Protein AF-A0A7Y8HSN3-F1 (afdb_monomer_lite)

Sequence (158 aa):
MANERKKVTINVDLDDIQEIALKGVRRAAVFMGLGLNAAFNKDFKDYRLSQITKVDLVPPDANDAQIENFKKEFSYWIIGNGLRELIENFHVFLDRLHDGCLLFKVTKVGGSSPQEVQAAGEKFYYVGLSAKLRSRISSKSNPRTSIIFFRSTRLGIA

Secondary structure (DSSP, 8-state):
-----PPPP----HHHHHHHHHHHHHHHHHHHHHHHHHHH-TT-------TT-----S-TT--HHHHHHHHHHHHHHHHHHHHHHHHHHHHHHHHHHHHHHHHHHHHSTTPPPHHHHHHHHHHHHTS-HHHHHHHHHT--------------------

Radius of gyration: 24.48 Å; chains: 1; bounding box: 55×39×75 Å

Foldseek 3Di:
DDDDDPDDDDADDVVVLVVLLVVLLVVLCVQLVVLLVLLPDLPNDPPDDPPPDPDDPDPPPDDSVNSNVVSVVSNVVSNVVSVVSNQVSLLSSLLSVLVVVLVVQQPDDVHDDPVVSVVVSVVQNPDGPVVSVVVPVPDDDDPDDDDDHDDPPPDDDD

pLDDT: mean 80.49, std 18.79, range [31.75, 98.19]

Structure (mmCIF, N/CA/C/O backbone):
data_AF-A0A7Y8HSN3-F1
#
_entry.id   AF-A0A7Y8HSN3-F1
#
loop_
_atom_site.group_PDB
_atom_site.id
_atom_site.type_symbol
_atom_site.label_atom_id
_atom_site.label_alt_id
_atom_site.label_comp_id
_atom_site.label_asym_id
_atom_site.label_entity_id
_atom_site.label_seq_id
_atom_site.pdbx_PDB_ins_code
_atom_site.Cartn_x
_atom_site.Cartn_y
_atom_site.Cartn_z
_atom_site.occupancy
_atom_site.B_iso_or_equiv
_atom_site.auth_seq_id
_atom_site.auth_comp_id
_atom_site.auth_asym_id
_atom_site.auth_atom_id
_atom_site.pdbx_PDB_model_num
ATOM 1 N N . MET A 1 1 ? 36.392 -4.779 -41.171 1.00 41.78 1 MET A N 1
ATOM 2 C CA . MET A 1 1 ? 35.685 -5.908 -40.528 1.00 41.78 1 MET A CA 1
ATOM 3 C C . MET A 1 1 ? 34.324 -5.407 -40.074 1.00 41.78 1 MET A C 1
ATOM 5 O O . MET A 1 1 ? 34.278 -4.488 -39.265 1.00 41.78 1 MET A O 1
ATOM 9 N N . ALA A 1 2 ? 33.239 -5.892 -40.680 1.00 46.53 2 ALA A N 1
ATOM 10 C CA . ALA A 1 2 ? 31.885 -5.464 -40.335 1.00 46.53 2 ALA A CA 1
ATOM 11 C C . ALA A 1 2 ? 31.518 -6.021 -38.951 1.00 46.53 2 ALA A C 1
ATOM 13 O O . ALA A 1 2 ? 31.581 -7.226 -38.734 1.00 46.53 2 ALA A O 1
ATOM 14 N N . ASN A 1 3 ? 31.198 -5.133 -38.009 1.00 55.59 3 ASN A N 1
ATOM 15 C CA . ASN A 1 3 ? 30.778 -5.500 -36.662 1.00 55.59 3 ASN A CA 1
ATOM 16 C C . ASN A 1 3 ? 29.354 -6.069 -36.739 1.00 55.59 3 ASN A C 1
ATOM 18 O O . ASN A 1 3 ? 28.387 -5.321 -36.909 1.00 55.59 3 ASN A O 1
ATOM 22 N N . GLU A 1 4 ? 29.240 -7.393 -36.699 1.00 57.09 4 GLU A N 1
ATOM 23 C CA . GLU A 1 4 ? 27.973 -8.111 -36.767 1.00 57.09 4 GLU A CA 1
ATOM 24 C C . GLU A 1 4 ? 27.161 -7.800 -35.498 1.00 57.09 4 GLU A C 1
ATOM 26 O O . GLU A 1 4 ? 27.461 -8.263 -34.396 1.00 57.09 4 GLU A O 1
ATOM 31 N N . ARG A 1 5 ? 26.153 -6.926 -35.614 1.00 64.88 5 ARG A N 1
ATOM 32 C CA . ARG A 1 5 ? 25.324 -6.537 -34.466 1.00 64.88 5 ARG A CA 1
ATOM 33 C C . ARG A 1 5 ? 24.464 -7.724 -34.039 1.00 64.88 5 ARG A C 1
ATOM 35 O O . ARG A 1 5 ? 23.457 -8.025 -34.676 1.00 64.88 5 ARG A O 1
ATOM 42 N N . LYS A 1 6 ? 24.835 -8.364 -32.928 1.00 73.75 6 LYS A N 1
ATOM 43 C CA . LYS A 1 6 ? 24.041 -9.419 -32.291 1.00 73.75 6 LYS A CA 1
ATOM 44 C C . LYS A 1 6 ? 22.647 -8.878 -31.957 1.00 73.75 6 LYS A C 1
ATOM 46 O O . LYS A 1 6 ? 22.505 -7.940 -31.174 1.00 73.75 6 LYS A O 1
ATOM 51 N N . LYS A 1 7 ? 21.614 -9.463 -32.565 1.00 73.69 7 LYS A N 1
ATOM 52 C CA . LYS A 1 7 ? 20.218 -9.128 -32.270 1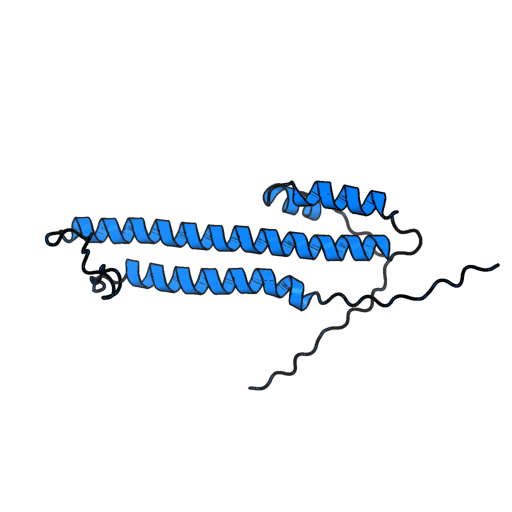.00 73.69 7 LYS A CA 1
ATOM 53 C C . LYS A 1 7 ? 19.888 -9.617 -30.860 1.00 73.69 7 LYS A C 1
ATOM 55 O O . LYS A 1 7 ? 19.962 -10.812 -30.590 1.00 73.69 7 LYS A O 1
ATOM 60 N N . VAL A 1 8 ? 19.535 -8.692 -29.972 1.00 76.50 8 VAL A N 1
ATOM 61 C CA . VAL A 1 8 ? 19.072 -9.002 -28.615 1.00 76.50 8 VAL A CA 1
ATOM 62 C C . VAL A 1 8 ? 17.558 -8.836 -28.582 1.00 76.50 8 VAL A C 1
ATOM 64 O O . VAL A 1 8 ? 17.041 -7.777 -28.935 1.00 76.50 8 VAL A O 1
ATOM 67 N N . THR A 1 9 ? 16.851 -9.885 -28.170 1.00 80.00 9 THR A N 1
ATOM 68 C CA . THR A 1 9 ? 15.415 -9.825 -27.883 1.00 80.00 9 THR A CA 1
ATOM 69 C C . THR A 1 9 ? 15.244 -9.553 -26.398 1.00 80.00 9 THR A C 1
ATOM 71 O O . THR A 1 9 ? 15.781 -10.296 -25.579 1.00 80.00 9 THR A O 1
ATOM 74 N N . ILE A 1 10 ? 14.506 -8.499 -26.055 1.00 80.94 10 ILE A N 1
ATOM 75 C CA . ILE A 1 10 ? 14.217 -8.146 -24.665 1.00 80.94 10 ILE A CA 1
ATOM 76 C C . ILE A 1 10 ? 12.715 -8.266 -24.450 1.00 80.94 10 ILE A C 1
ATOM 78 O O . ILE A 1 10 ? 11.940 -7.633 -25.165 1.00 80.94 10 ILE A O 1
ATOM 82 N N . ASN A 1 11 ? 12.322 -9.101 -23.491 1.00 84.06 11 ASN A N 1
ATOM 83 C CA . ASN A 1 11 ? 10.930 -9.263 -23.100 1.00 84.06 11 ASN A CA 1
ATOM 84 C C . ASN A 1 11 ? 10.635 -8.354 -21.902 1.00 84.06 11 ASN A C 1
ATOM 86 O O . ASN A 1 11 ? 11.332 -8.433 -20.892 1.00 84.06 11 ASN A O 1
ATOM 90 N N . VAL A 1 12 ? 9.627 -7.494 -22.029 1.00 84.62 12 VAL A N 1
ATOM 91 C CA . VAL A 1 12 ? 9.163 -6.614 -20.952 1.00 84.62 12 VAL A CA 1
ATOM 92 C C . VAL A 1 12 ? 7.727 -6.994 -20.640 1.00 84.62 12 VAL A C 1
ATOM 94 O O . VAL A 1 12 ? 6.830 -6.717 -21.434 1.00 84.62 12 VAL A O 1
ATOM 97 N N . ASP A 1 13 ? 7.526 -7.627 -19.489 1.00 91.00 13 ASP A N 1
ATOM 98 C CA . ASP A 1 13 ? 6.199 -7.982 -19.004 1.00 91.00 13 ASP A CA 1
ATOM 99 C C . ASP A 1 13 ? 5.588 -6.782 -18.262 1.00 91.00 13 ASP A C 1
ATOM 101 O O . ASP A 1 13 ? 6.024 -6.401 -17.173 1.00 91.00 13 ASP A O 1
ATOM 105 N N . LEU A 1 14 ? 4.611 -6.130 -18.895 1.00 90.19 14 LEU A N 1
ATOM 106 C CA . LEU A 1 14 ? 3.912 -4.988 -18.302 1.00 90.19 14 LEU A CA 1
ATOM 107 C C . LEU A 1 14 ? 2.890 -5.416 -17.246 1.00 90.19 14 LEU A C 1
ATOM 109 O O . LEU A 1 14 ? 2.582 -4.611 -16.364 1.00 90.19 14 LEU A O 1
ATOM 113 N N . ASP A 1 15 ? 2.400 -6.655 -17.316 1.00 94.94 15 ASP A N 1
ATOM 114 C CA . ASP A 1 15 ? 1.463 -7.196 -16.336 1.00 94.94 15 ASP A CA 1
ATOM 115 C C . ASP A 1 15 ? 2.199 -7.391 -15.001 1.00 94.94 15 ASP A C 1
ATOM 117 O O . ASP A 1 15 ? 1.701 -6.977 -13.954 1.00 94.94 15 ASP A O 1
ATOM 121 N N . ASP A 1 16 ? 3.439 -7.890 -15.036 1.00 92.88 16 ASP A N 1
ATOM 122 C CA . ASP A 1 16 ? 4.295 -8.007 -13.846 1.00 92.88 16 ASP A CA 1
ATOM 123 C C . ASP A 1 16 ? 4.628 -6.641 -13.219 1.00 92.88 16 ASP A C 1
ATOM 125 O O . ASP A 1 16 ? 4.664 -6.508 -11.991 1.00 92.88 16 ASP A O 1
ATOM 129 N N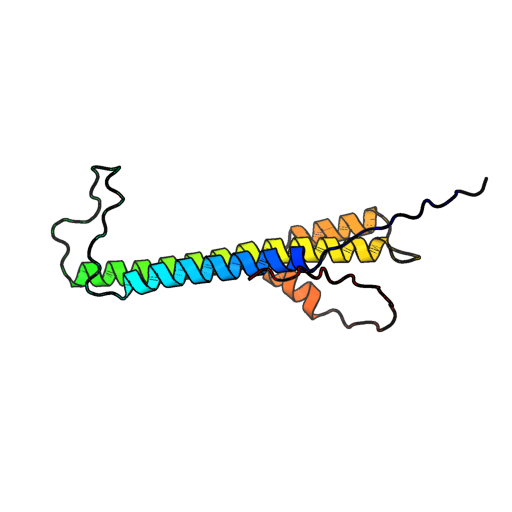 . ILE A 1 17 ? 4.840 -5.601 -14.036 1.00 93.62 17 ILE A N 1
ATOM 130 C CA . ILE A 1 17 ? 5.050 -4.235 -13.532 1.00 93.62 17 ILE A CA 1
ATOM 131 C C . ILE A 1 17 ? 3.764 -3.723 -12.874 1.00 93.62 17 ILE A C 1
ATOM 133 O O . ILE A 1 17 ? 3.809 -3.231 -11.747 1.00 93.62 17 ILE A O 1
ATOM 137 N N . GLN A 1 18 ? 2.613 -3.857 -13.538 1.00 95.38 18 GLN A N 1
ATOM 138 C CA . GLN A 1 18 ? 1.312 -3.439 -13.004 1.00 95.38 18 GLN A CA 1
ATOM 139 C C . GLN A 1 18 ? 0.973 -4.149 -11.686 1.00 95.38 18 GLN A C 1
ATOM 141 O O . GLN A 1 18 ? 0.440 -3.534 -10.756 1.00 95.38 18 GLN A O 1
ATOM 146 N N . GLU A 1 19 ? 1.310 -5.430 -11.590 1.00 96.88 19 GLU A N 1
ATOM 147 C CA . GLU A 1 19 ? 1.024 -6.279 -10.441 1.00 96.88 19 GLU A CA 1
ATOM 148 C C . GLU A 1 19 ? 1.658 -5.755 -9.140 1.00 96.88 19 GLU A C 1
ATOM 150 O O . GLU A 1 19 ? 1.112 -5.980 -8.059 1.00 96.88 19 GLU A O 1
ATOM 155 N N . ILE A 1 20 ? 2.746 -4.978 -9.217 1.00 94.50 20 ILE A N 1
ATOM 156 C CA . ILE A 1 20 ? 3.347 -4.293 -8.058 1.00 94.50 20 ILE A CA 1
ATOM 157 C C . ILE A 1 20 ? 2.334 -3.345 -7.404 1.00 94.50 20 ILE A C 1
ATOM 159 O O . ILE A 1 20 ? 2.082 -3.434 -6.201 1.00 94.50 20 ILE A O 1
ATOM 163 N N . ALA A 1 21 ? 1.705 -2.471 -8.193 1.00 94.69 21 ALA A N 1
ATOM 164 C CA . ALA A 1 21 ? 0.710 -1.535 -7.678 1.00 94.69 21 ALA A CA 1
ATOM 165 C C . ALA A 1 21 ? -0.540 -2.274 -7.174 1.00 94.69 21 ALA A C 1
ATOM 167 O O . ALA A 1 21 ? -1.064 -1.957 -6.104 1.00 94.69 21 ALA A O 1
ATOM 168 N N . LEU A 1 22 ? -0.995 -3.299 -7.905 1.00 97.38 22 LEU A N 1
ATOM 169 C CA . LEU A 1 22 ? -2.181 -4.076 -7.529 1.00 97.38 22 LEU A CA 1
ATOM 170 C C . LEU A 1 22 ? -1.992 -4.837 -6.210 1.00 97.38 22 LEU A C 1
ATOM 172 O O . LEU A 1 22 ? -2.930 -4.924 -5.415 1.00 97.38 22 LEU A O 1
ATOM 176 N N . LYS A 1 23 ? -0.793 -5.365 -5.938 1.00 96.69 23 LYS A N 1
ATOM 177 C CA . LYS A 1 23 ? -0.460 -5.981 -4.643 1.00 96.69 23 LYS A CA 1
ATOM 17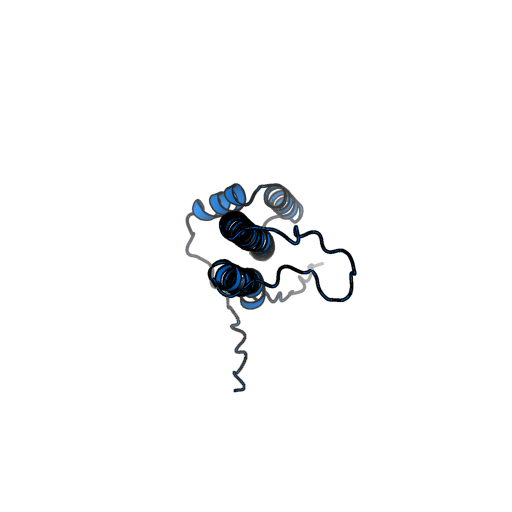8 C C . LYS A 1 23 ? -0.588 -4.981 -3.498 1.00 96.69 23 LYS A C 1
ATOM 180 O O . LYS A 1 23 ? -1.260 -5.302 -2.518 1.00 96.69 23 LYS A O 1
ATOM 185 N N . GLY A 1 24 ? -0.036 -3.776 -3.651 1.00 96.44 24 GLY A N 1
ATOM 186 C CA . GLY A 1 24 ? -0.181 -2.702 -2.664 1.00 96.44 24 GLY A CA 1
ATOM 187 C C . GLY A 1 24 ? -1.644 -2.334 -2.410 1.00 96.44 24 GLY A C 1
ATOM 188 O O . GLY A 1 24 ? -2.080 -2.289 -1.262 1.00 96.44 24 GLY A O 1
ATOM 189 N N . VAL A 1 25 ? -2.435 -2.165 -3.476 1.00 98.06 25 VAL A N 1
ATOM 190 C CA . VAL A 1 25 ? -3.872 -1.853 -3.376 1.00 98.06 25 VAL A CA 1
ATOM 191 C C . VAL A 1 25 ? -4.642 -2.944 -2.638 1.00 98.06 25 VAL A C 1
ATOM 193 O O . VAL A 1 25 ? -5.381 -2.642 -1.702 1.00 98.06 25 VAL A O 1
ATOM 196 N N . ARG A 1 26 ? -4.453 -4.214 -3.014 1.00 98.19 26 ARG A N 1
ATOM 197 C CA . ARG A 1 26 ? -5.128 -5.342 -2.353 1.00 98.19 26 ARG A CA 1
ATOM 198 C C . ARG A 1 26 ? -4.736 -5.442 -0.882 1.00 98.19 26 ARG A C 1
ATOM 200 O O . ARG A 1 26 ? -5.607 -5.617 -0.036 1.00 98.19 26 ARG A O 1
ATOM 207 N N . ARG A 1 27 ? -3.446 -5.284 -0.570 1.00 97.62 27 ARG A N 1
ATOM 208 C CA . ARG A 1 27 ? -2.932 -5.341 0.804 1.00 97.62 27 ARG A CA 1
ATOM 209 C C . ARG A 1 27 ? -3.512 -4.223 1.671 1.00 97.62 27 ARG A C 1
ATOM 211 O O . ARG A 1 27 ? -4.036 -4.503 2.748 1.00 97.62 27 ARG A O 1
ATOM 218 N N . ALA A 1 28 ? -3.485 -2.987 1.176 1.00 98.12 28 ALA A N 1
ATOM 219 C CA . ALA A 1 28 ? -4.077 -1.844 1.859 1.00 98.12 28 ALA A CA 1
ATOM 220 C C . ALA A 1 28 ? -5.583 -2.046 2.081 1.00 98.12 28 ALA A C 1
ATOM 222 O O . ALA A 1 28 ? -6.064 -1.848 3.193 1.00 98.12 28 ALA A O 1
ATOM 223 N N . ALA A 1 29 ? -6.320 -2.498 1.061 1.00 98.00 29 ALA A N 1
ATOM 224 C CA . ALA A 1 29 ? -7.756 -2.749 1.168 1.00 98.00 29 ALA A CA 1
ATOM 225 C C . ALA A 1 29 ? -8.088 -3.798 2.242 1.00 98.00 29 ALA A C 1
ATOM 227 O O . ALA A 1 29 ? -8.969 -3.566 3.068 1.00 98.00 29 ALA A O 1
ATOM 228 N N . VAL A 1 30 ? -7.359 -4.919 2.270 1.00 98.12 30 VAL A N 1
ATOM 229 C CA . VAL A 1 30 ? -7.569 -5.989 3.257 1.00 98.12 30 VAL A CA 1
ATOM 230 C C . VAL A 1 30 ? -7.286 -5.499 4.676 1.00 98.12 30 VAL A C 1
ATOM 232 O O . VAL A 1 30 ? -8.130 -5.669 5.554 1.00 98.12 30 VAL A O 1
ATOM 235 N N . PHE A 1 31 ? -6.134 -4.868 4.917 1.00 97.56 31 PHE A N 1
ATOM 236 C CA . PHE A 1 31 ? -5.760 -4.457 6.274 1.00 97.56 31 PHE A CA 1
ATOM 237 C C . PHE A 1 31 ? -6.566 -3.267 6.789 1.00 97.56 31 PHE A C 1
ATOM 239 O O . PHE A 1 31 ? -6.959 -3.270 7.956 1.00 97.56 31 PHE A O 1
ATOM 246 N N . MET A 1 32 ? -6.869 -2.284 5.936 1.00 97.88 32 MET A N 1
ATOM 247 C CA . MET A 1 32 ? -7.779 -1.201 6.313 1.00 97.88 32 MET A CA 1
ATOM 248 C C . MET A 1 32 ? -9.176 -1.746 6.594 1.00 97.88 32 MET A C 1
ATOM 250 O O . MET A 1 32 ? -9.752 -1.400 7.616 1.00 97.88 32 MET A O 1
ATOM 254 N N . GLY A 1 33 ? -9.706 -2.624 5.736 1.00 97.88 33 GLY A N 1
ATOM 255 C CA . GLY A 1 33 ? -11.019 -3.234 5.943 1.00 97.88 33 GLY A CA 1
ATOM 256 C C . GLY A 1 33 ? -11.091 -4.001 7.261 1.00 97.88 33 GLY A C 1
ATOM 257 O O . GLY A 1 33 ? -11.994 -3.769 8.060 1.00 97.88 33 GLY A O 1
ATOM 258 N N . LEU A 1 34 ? -10.102 -4.857 7.532 1.00 97.06 34 LEU A N 1
ATOM 259 C CA . LEU A 1 34 ? -10.020 -5.611 8.781 1.00 97.06 34 LEU A CA 1
ATOM 260 C C . LEU A 1 34 ? -9.949 -4.686 10.006 1.00 97.06 34 LEU A C 1
ATOM 262 O O . LEU A 1 34 ? -10.736 -4.837 10.939 1.00 97.06 34 LEU A O 1
ATOM 266 N N . GLY A 1 35 ? -9.029 -3.719 9.996 1.00 96.38 35 GLY A N 1
ATOM 267 C CA . GLY A 1 35 ? -8.824 -2.819 11.128 1.00 96.38 35 GLY A CA 1
ATOM 268 C C . GLY A 1 35 ? -10.003 -1.879 11.370 1.00 96.38 35 GLY A C 1
ATOM 269 O O . GLY A 1 35 ? -10.425 -1.717 12.511 1.00 96.38 35 GLY A O 1
ATOM 270 N N . LEU A 1 36 ? -10.590 -1.302 10.319 1.00 97.69 36 LEU A N 1
ATOM 271 C CA . LEU A 1 36 ? -11.745 -0.409 10.447 1.00 97.69 36 LEU A CA 1
ATOM 272 C C . LEU A 1 36 ? -12.994 -1.154 10.911 1.00 97.69 36 LEU A C 1
ATOM 274 O O . LEU A 1 36 ? -13.709 -0.654 11.776 1.00 97.69 36 LEU A O 1
ATOM 278 N N . ASN A 1 37 ? -13.230 -2.368 10.411 1.00 97.69 37 ASN A N 1
ATOM 279 C CA . ASN A 1 37 ? -14.343 -3.187 10.886 1.00 97.69 37 ASN A CA 1
ATOM 280 C C . ASN A 1 37 ? -14.189 -3.528 12.377 1.00 97.69 37 ASN A C 1
ATOM 282 O O . ASN A 1 37 ? -15.169 -3.462 13.118 1.00 97.69 37 ASN A O 1
ATOM 286 N N . ALA A 1 38 ? -12.971 -3.830 12.841 1.00 95.25 38 ALA A N 1
ATOM 287 C CA . ALA A 1 38 ? -12.699 -4.041 14.265 1.00 95.25 38 ALA A CA 1
ATOM 288 C C . ALA A 1 38 ? -12.879 -2.752 15.090 1.00 95.25 38 ALA A C 1
ATOM 290 O O . ALA A 1 38 ? -13.471 -2.786 16.167 1.00 95.25 38 ALA A O 1
ATOM 291 N N . ALA A 1 39 ? -12.425 -1.608 14.567 1.00 95.50 39 ALA A N 1
ATOM 292 C CA . ALA A 1 39 ? -12.575 -0.306 15.213 1.00 95.50 39 ALA A CA 1
ATOM 293 C C . ALA A 1 39 ? -14.050 0.100 15.369 1.00 95.50 39 ALA A C 1
ATOM 295 O O . ALA A 1 39 ? -14.437 0.629 16.407 1.00 95.50 39 ALA A O 1
ATOM 296 N N . PHE A 1 40 ? -14.885 -0.157 14.359 1.00 95.75 40 PHE A N 1
ATOM 297 C CA . PHE A 1 40 ? -16.297 0.238 14.357 1.00 95.75 40 PHE A CA 1
ATOM 298 C C . PHE A 1 40 ? -17.231 -0.774 15.025 1.00 95.75 40 PHE A C 1
ATOM 300 O O . PHE A 1 40 ? -18.364 -0.432 15.365 1.00 95.75 40 PHE A O 1
ATOM 307 N N . ASN A 1 41 ? -16.774 -2.003 15.264 1.00 95.31 41 ASN A N 1
ATOM 308 C CA . ASN A 1 41 ? -17.547 -2.985 16.008 1.00 95.31 41 ASN A CA 1
ATOM 309 C C . ASN A 1 41 ? -17.568 -2.624 17.505 1.00 95.31 41 ASN A C 1
ATOM 311 O O . ASN A 1 41 ? -16.547 -2.692 18.190 1.00 95.31 41 ASN A O 1
ATOM 315 N N . LYS A 1 42 ? -18.741 -2.269 18.042 1.00 91.62 42 LYS A N 1
ATOM 316 C CA . LYS A 1 42 ? -18.924 -1.926 19.465 1.00 91.62 42 LYS A CA 1
ATOM 317 C C . LYS A 1 42 ? -18.594 -3.092 20.402 1.00 91.62 42 LYS A C 1
ATOM 319 O O . LYS A 1 42 ? -18.015 -2.858 21.462 1.00 91.62 42 LYS A O 1
ATOM 324 N N . ASP A 1 43 ? -18.858 -4.317 19.962 1.00 92.50 43 ASP A N 1
ATOM 325 C CA . ASP A 1 43 ? -18.664 -5.543 20.740 1.00 92.50 43 ASP A CA 1
ATOM 326 C C . ASP A 1 43 ? -17.209 -6.031 20.721 1.00 92.50 43 ASP A C 1
ATOM 328 O O . ASP A 1 43 ? -16.815 -6.876 21.522 1.00 92.50 43 ASP A O 1
ATOM 332 N N . PHE A 1 44 ? -16.369 -5.472 19.844 1.00 90.62 44 PHE A N 1
ATOM 333 C CA . PHE A 1 44 ? -14.944 -5.782 19.823 1.00 90.62 44 PHE A CA 1
ATOM 334 C C . PHE A 1 44 ? -14.236 -5.118 21.013 1.00 90.62 44 PHE A C 1
ATOM 336 O O . PHE A 1 44 ? -13.951 -3.914 20.980 1.00 90.62 44 PHE A O 1
ATOM 343 N N . LYS A 1 45 ? -13.988 -5.893 22.075 1.00 83.06 45 LYS A N 1
ATOM 344 C CA . LYS A 1 45 ? -13.341 -5.443 23.324 1.00 83.06 45 LYS A CA 1
ATOM 345 C C . LYS A 1 45 ? -12.053 -6.197 23.684 1.00 83.06 45 LYS A C 1
ATOM 347 O O . LYS A 1 45 ? -11.483 -5.948 24.740 1.00 83.06 45 LYS A O 1
ATOM 352 N N . ASP A 1 46 ? -11.586 -7.097 22.818 1.00 84.56 46 ASP A N 1
ATOM 353 C CA . ASP A 1 46 ? -10.314 -7.792 23.026 1.00 84.56 46 ASP A CA 1
ATOM 354 C C . ASP A 1 46 ? -9.156 -6.979 22.434 1.00 84.56 46 ASP A C 1
ATOM 356 O O . ASP A 1 46 ? -8.907 -6.986 21.229 1.00 84.56 46 ASP A O 1
ATOM 360 N N . TYR A 1 47 ? -8.485 -6.224 23.303 1.00 82.69 47 TYR A N 1
ATOM 361 C CA . TYR A 1 47 ? -7.359 -5.353 22.951 1.00 82.69 47 TYR A CA 1
ATOM 362 C C . TYR A 1 47 ? -6.002 -5.960 23.313 1.00 82.69 47 TYR A C 1
ATOM 364 O O . TYR A 1 47 ? -4.970 -5.297 23.189 1.00 82.69 47 TYR A O 1
ATOM 372 N N . ARG A 1 48 ? -5.987 -7.203 23.798 1.00 79.56 48 ARG A N 1
ATOM 373 C CA . ARG A 1 48 ? -4.758 -7.844 24.247 1.00 79.56 48 ARG A CA 1
ATOM 374 C C . ARG A 1 48 ? -3.919 -8.229 23.039 1.00 79.56 48 ARG A C 1
ATOM 376 O O . ARG A 1 48 ? -4.404 -8.844 22.089 1.00 79.56 48 ARG A O 1
ATOM 383 N N . LEU A 1 49 ? -2.625 -7.911 23.092 1.00 79.44 49 LEU A N 1
ATOM 384 C CA . LEU A 1 49 ? -1.672 -8.588 22.219 1.00 79.44 49 LEU A CA 1
ATOM 385 C C . LEU A 1 49 ? -1.752 -10.090 22.509 1.00 79.44 49 LEU A C 1
ATOM 387 O O . LEU A 1 49 ? -1.972 -10.484 23.652 1.00 79.44 49 LEU A O 1
ATOM 391 N N . SER A 1 50 ? -1.616 -10.905 21.456 1.00 73.31 50 SER A N 1
ATOM 392 C CA . SER A 1 50 ? -1.706 -12.373 21.484 1.00 73.31 50 SER A CA 1
ATOM 393 C C . SER A 1 50 ? -1.179 -12.991 22.785 1.00 73.31 50 SER A C 1
ATOM 395 O O . SER A 1 50 ? -0.200 -12.491 23.339 1.00 73.31 50 SER A O 1
ATOM 397 N N . GLN A 1 51 ? -1.720 -14.143 23.199 1.00 69.19 51 GLN A N 1
ATOM 398 C CA . GLN A 1 51 ? -1.381 -14.821 24.468 1.00 69.19 51 GLN A CA 1
ATOM 399 C C . GLN A 1 51 ? 0.109 -15.168 24.687 1.00 69.19 51 GLN A C 1
ATOM 401 O O . GLN A 1 51 ? 0.482 -15.708 25.724 1.00 69.19 51 GLN A O 1
ATOM 406 N N . ILE A 1 52 ? 0.971 -14.852 23.724 1.00 75.25 52 ILE A N 1
ATOM 407 C CA . ILE A 1 52 ? 2.424 -14.949 23.801 1.00 75.25 52 ILE A CA 1
ATOM 408 C C . ILE A 1 52 ? 2.986 -14.053 24.920 1.00 75.25 52 ILE A C 1
ATOM 410 O O . ILE A 1 52 ? 3.964 -14.430 25.564 1.00 75.25 52 ILE A O 1
ATOM 414 N N . THR A 1 53 ? 2.380 -12.891 25.194 1.00 75.00 53 THR A N 1
ATOM 415 C CA . THR A 1 53 ? 2.882 -11.956 26.215 1.00 75.00 53 THR A CA 1
ATOM 416 C C . THR A 1 53 ? 1.933 -11.850 27.402 1.00 75.00 53 THR A C 1
ATOM 418 O O . THR A 1 53 ? 0.753 -11.571 27.229 1.00 75.00 53 THR A O 1
ATOM 421 N N . LYS A 1 54 ? 2.457 -11.976 28.629 1.00 76.75 54 LYS A N 1
ATOM 422 C CA . LYS A 1 54 ? 1.702 -11.708 29.873 1.00 76.75 54 LYS A CA 1
ATOM 423 C C . LYS A 1 54 ? 1.551 -10.214 30.193 1.00 76.75 54 LYS A C 1
ATOM 425 O O . LYS A 1 54 ? 1.065 -9.865 31.263 1.00 76.75 54 LYS A O 1
ATOM 430 N N . VAL A 1 55 ? 2.033 -9.342 29.311 1.00 78.56 55 VAL A N 1
ATOM 431 C CA . VAL A 1 55 ? 1.997 -7.895 29.509 1.00 78.56 55 VAL A CA 1
ATOM 432 C C . VAL A 1 55 ? 0.673 -7.379 28.961 1.00 78.56 55 VAL A C 1
ATOM 434 O O . VAL A 1 55 ? 0.485 -7.336 27.748 1.00 78.56 55 VAL A O 1
ATOM 437 N N . ASP A 1 56 ? -0.234 -7.004 29.860 1.00 80.31 56 ASP A N 1
ATOM 438 C CA . ASP A 1 56 ? -1.436 -6.254 29.504 1.00 80.31 56 ASP A CA 1
ATOM 439 C C . ASP A 1 56 ? -1.107 -4.761 29.618 1.00 80.31 56 ASP A C 1
ATOM 441 O O . ASP A 1 56 ? -0.825 -4.256 30.706 1.00 80.31 56 ASP A O 1
ATOM 445 N N . LEU A 1 57 ? -1.033 -4.078 28.475 1.00 83.56 57 LEU A N 1
ATOM 446 C CA . LEU A 1 57 ? -0.772 -2.634 28.415 1.00 83.56 57 LEU A CA 1
ATOM 447 C C . LEU A 1 57 ? -2.066 -1.819 28.424 1.00 83.56 57 LEU A C 1
ATOM 449 O O . LEU A 1 57 ? -2.018 -0.590 28.483 1.00 83.56 57 LEU A O 1
ATOM 453 N N . VAL A 1 58 ? -3.214 -2.490 28.336 1.00 83.75 58 VAL A N 1
ATOM 454 C CA . VAL A 1 58 ? -4.514 -1.836 28.357 1.00 83.75 58 VAL A CA 1
ATOM 455 C C . VAL A 1 58 ? -4.950 -1.712 29.814 1.00 83.75 58 VAL A C 1
ATOM 457 O O . VAL A 1 58 ? -4.927 -2.709 30.539 1.00 83.75 58 VAL A O 1
ATOM 460 N N . PRO A 1 59 ? -5.339 -0.510 30.276 1.00 84.25 59 PRO A N 1
ATOM 461 C CA . PRO A 1 59 ? -5.845 -0.342 31.629 1.00 84.25 59 PRO A CA 1
ATOM 462 C C . PRO A 1 59 ? -7.032 -1.288 31.881 1.00 84.25 59 PRO A C 1
ATOM 464 O O . PRO A 1 59 ? -7.971 -1.298 31.077 1.00 84.25 59 PRO A O 1
ATOM 467 N N . PRO A 1 60 ? -7.018 -2.085 32.966 1.00 81.31 60 PRO A N 1
ATOM 468 C CA . PRO A 1 60 ? -8.068 -3.067 33.243 1.00 81.31 60 PRO A CA 1
ATOM 469 C C . PRO A 1 60 ? -9.431 -2.425 33.554 1.00 81.31 60 PRO A C 1
ATOM 471 O O . PRO A 1 60 ? -10.452 -3.105 33.531 1.00 81.31 60 PRO A O 1
ATOM 474 N N . ASP A 1 61 ? -9.444 -1.126 33.841 1.00 86.81 61 ASP A N 1
ATOM 475 C CA . ASP A 1 61 ? -10.581 -0.302 34.245 1.00 86.81 61 ASP A CA 1
ATOM 476 C C . ASP A 1 61 ? -10.946 0.775 33.205 1.00 86.81 61 ASP A C 1
ATOM 478 O O . ASP A 1 61 ? -11.624 1.751 33.528 1.00 86.81 61 ASP A O 1
ATOM 482 N N . ALA A 1 62 ? -10.519 0.608 31.946 1.00 86.94 62 ALA A N 1
ATOM 483 C CA . ALA A 1 62 ? -10.872 1.535 30.875 1.00 86.94 62 ALA A CA 1
ATOM 484 C C . ALA A 1 62 ? -12.400 1.626 30.702 1.00 86.94 62 ALA A C 1
ATOM 486 O O . ALA A 1 62 ? -13.074 0.636 30.407 1.00 86.94 62 ALA A O 1
ATOM 487 N N . ASN A 1 63 ? -12.948 2.830 30.862 1.00 91.12 63 ASN A N 1
ATOM 488 C CA . ASN A 1 63 ? -14.372 3.074 30.664 1.00 91.12 63 ASN A CA 1
ATOM 489 C C . ASN A 1 63 ? -14.740 3.111 29.168 1.00 91.12 63 ASN A C 1
ATOM 491 O O . ASN A 1 63 ? -13.876 3.220 28.293 1.00 91.12 63 ASN A O 1
ATOM 495 N N . ASP A 1 64 ? -16.039 3.053 28.859 1.00 89.94 64 ASP A N 1
ATOM 496 C CA . ASP A 1 64 ? -16.511 3.004 27.469 1.00 89.94 64 ASP A CA 1
ATOM 497 C C . ASP A 1 64 ? -16.069 4.228 26.640 1.00 89.94 64 ASP A C 1
ATOM 499 O O . ASP A 1 64 ? -15.775 4.084 25.454 1.00 89.94 64 ASP A O 1
ATOM 503 N N . ALA A 1 65 ? -15.933 5.410 27.256 1.00 92.38 65 ALA A N 1
ATOM 504 C CA . ALA A 1 65 ? -15.459 6.612 26.567 1.00 92.38 65 ALA A CA 1
ATOM 505 C C . ALA A 1 65 ? -13.966 6.522 26.194 1.00 92.38 65 ALA A C 1
ATOM 507 O O . ALA A 1 65 ? -13.565 6.935 25.105 1.00 92.38 65 ALA A O 1
ATOM 508 N N . GLN A 1 66 ? -13.130 5.949 27.066 1.00 92.00 66 GLN A N 1
ATOM 509 C CA . GLN A 1 66 ? -11.719 5.685 26.767 1.00 92.00 66 GLN A CA 1
ATOM 510 C C . GLN A 1 66 ? -11.578 4.645 25.654 1.00 92.00 66 GLN A C 1
ATOM 512 O O . GLN A 1 66 ? -10.784 4.834 24.734 1.00 92.00 66 GLN A O 1
ATOM 517 N N . ILE A 1 67 ? -12.386 3.584 25.702 1.00 90.50 67 ILE A N 1
ATOM 518 C CA . ILE A 1 67 ? -12.418 2.541 24.673 1.00 90.50 67 ILE A CA 1
ATOM 519 C C . ILE A 1 67 ? -12.825 3.117 23.309 1.00 90.50 67 ILE A C 1
ATOM 521 O O . ILE A 1 67 ? -12.190 2.819 22.294 1.00 90.50 67 ILE A O 1
ATOM 525 N N . GLU A 1 68 ? -13.860 3.956 23.269 1.00 92.75 68 GLU A N 1
ATOM 526 C CA . GLU A 1 68 ? -14.286 4.638 22.045 1.00 92.75 68 GLU A CA 1
ATOM 527 C C . GLU A 1 68 ? -13.164 5.518 21.482 1.00 92.75 68 GLU A C 1
ATOM 529 O O . GLU A 1 68 ? -12.884 5.483 20.280 1.00 92.75 68 GLU A O 1
ATOM 534 N N . ASN A 1 69 ? -12.454 6.238 22.353 1.00 93.94 69 ASN A N 1
ATOM 535 C CA . ASN A 1 69 ? -11.304 7.033 21.946 1.00 93.94 69 ASN A CA 1
ATOM 536 C C . ASN A 1 69 ? -10.170 6.163 21.373 1.00 93.94 69 ASN A C 1
ATOM 538 O O . ASN A 1 69 ? -9.630 6.490 20.320 1.00 93.94 69 ASN A O 1
ATOM 542 N N . PHE A 1 70 ? -9.844 5.020 21.989 1.00 92.50 70 PHE A N 1
ATOM 543 C CA . PHE A 1 70 ? -8.838 4.091 21.451 1.00 92.50 70 PHE A CA 1
ATOM 544 C C . PHE A 1 70 ? -9.216 3.572 20.063 1.00 92.50 70 PHE A C 1
ATOM 546 O O . PHE A 1 70 ? -8.377 3.549 19.163 1.00 92.50 70 PHE A O 1
ATOM 553 N N . LYS A 1 71 ? -10.485 3.204 19.861 1.00 94.75 71 LYS A N 1
ATOM 554 C CA . LYS A 1 71 ? -11.006 2.764 18.559 1.00 94.75 71 LYS A CA 1
ATOM 555 C C . LYS A 1 71 ? -10.910 3.857 17.503 1.00 94.75 71 LYS A C 1
ATOM 557 O O . LYS A 1 71 ? -10.511 3.584 16.369 1.00 94.75 71 LYS A O 1
ATOM 562 N N . LYS A 1 72 ? -11.233 5.096 17.873 1.00 96.38 72 LYS A N 1
ATOM 563 C CA . LYS A 1 72 ? -11.112 6.258 16.991 1.00 96.38 72 LYS A CA 1
ATOM 564 C C . LYS A 1 72 ? -9.661 6.490 16.571 1.00 96.38 72 LYS A C 1
ATOM 566 O O . LYS A 1 72 ? -9.388 6.540 15.373 1.00 96.38 72 LYS A O 1
ATOM 571 N N . GLU A 1 73 ? -8.730 6.547 17.519 1.00 96.69 73 GLU A N 1
ATOM 572 C CA . GLU A 1 73 ? -7.305 6.731 17.218 1.00 96.69 73 GLU A CA 1
ATOM 573 C C . GLU A 1 73 ? -6.736 5.567 16.395 1.00 96.69 73 GLU A C 1
ATOM 575 O O . GLU A 1 73 ? -6.020 5.780 15.415 1.00 96.69 73 GLU A O 1
ATOM 580 N N . PHE A 1 74 ? -7.129 4.329 16.709 1.00 95.75 74 PHE A N 1
ATOM 581 C CA . PHE A 1 74 ? -6.768 3.155 15.917 1.00 95.75 74 PHE A CA 1
ATOM 582 C C . PHE A 1 74 ? -7.285 3.246 14.474 1.00 95.75 74 PHE A C 1
ATOM 584 O O . PHE A 1 74 ? -6.560 2.893 13.542 1.00 95.75 74 PHE A O 1
ATOM 591 N N . SER A 1 75 ? -8.495 3.774 14.258 1.00 97.69 75 SER A N 1
ATOM 592 C CA . SER A 1 75 ? -9.039 3.975 12.909 1.00 97.69 75 SER A CA 1
ATOM 593 C C . SER A 1 75 ? -8.201 4.966 12.091 1.00 97.69 75 SER A C 1
ATOM 595 O O . SER A 1 75 ? -7.875 4.696 10.934 1.00 97.69 75 SER A O 1
ATOM 597 N N . TYR A 1 76 ? -7.762 6.073 12.696 1.00 98.19 76 TYR A N 1
ATOM 598 C CA . TYR A 1 76 ? -6.874 7.028 12.032 1.00 98.19 76 TYR A CA 1
ATOM 599 C C . TYR A 1 76 ? -5.510 6.416 11.746 1.00 98.19 76 TYR A C 1
ATOM 601 O O . TYR A 1 76 ? -4.972 6.571 10.646 1.00 98.19 76 TYR A O 1
ATOM 609 N N . TRP A 1 77 ? -4.979 5.662 12.706 1.00 98.00 77 TRP A N 1
ATOM 610 C CA . TRP A 1 77 ? -3.719 4.960 12.544 1.00 98.00 77 TRP A CA 1
ATOM 611 C C . TRP A 1 77 ? -3.776 3.939 11.402 1.00 98.00 77 TRP A C 1
ATOM 613 O O . TRP A 1 77 ? -2.868 3.912 10.567 1.00 98.00 77 TRP A O 1
ATOM 623 N N . ILE A 1 78 ? -4.841 3.136 11.292 1.00 98.06 78 ILE A N 1
ATOM 624 C CA . ILE A 1 78 ? -4.930 2.115 10.242 1.00 98.06 78 ILE A CA 1
ATOM 625 C C . ILE A 1 78 ? -5.134 2.721 8.851 1.00 98.06 78 ILE A C 1
ATOM 627 O O . ILE A 1 78 ? -4.531 2.245 7.889 1.00 98.06 78 ILE A O 1
ATOM 631 N N . ILE A 1 79 ? -5.897 3.816 8.745 1.00 98.19 79 ILE A N 1
ATOM 632 C CA . ILE A 1 79 ? -6.028 4.583 7.498 1.00 98.19 79 ILE A CA 1
ATOM 633 C C . ILE A 1 79 ? -4.663 5.141 7.087 1.00 98.19 79 ILE A C 1
ATOM 635 O O . ILE A 1 79 ? -4.251 4.979 5.939 1.00 98.19 79 ILE A O 1
ATOM 639 N N . GLY A 1 80 ? -3.928 5.748 8.023 1.00 98.12 80 GLY A N 1
ATOM 640 C CA . GLY A 1 80 ? -2.589 6.277 7.768 1.00 98.12 80 GLY A CA 1
ATOM 641 C C . GLY A 1 80 ? -1.615 5.207 7.266 1.00 98.12 80 GLY A C 1
ATOM 642 O O . GLY A 1 80 ? -0.897 5.438 6.291 1.00 98.12 80 GLY A O 1
ATOM 643 N N . ASN A 1 81 ? -1.627 4.018 7.875 1.00 97.94 81 ASN A N 1
ATOM 644 C CA . ASN A 1 81 ? -0.811 2.889 7.419 1.00 97.94 81 ASN A CA 1
ATOM 645 C C . ASN A 1 81 ? -1.236 2.389 6.033 1.00 97.94 81 ASN A C 1
ATOM 647 O O . ASN A 1 81 ? -0.375 2.154 5.189 1.00 97.94 81 ASN A O 1
ATOM 651 N N . GLY A 1 82 ? -2.539 2.287 5.759 1.00 97.75 82 GLY A N 1
ATOM 652 C CA . GLY A 1 82 ? -3.040 1.908 4.437 1.00 97.75 82 GLY A CA 1
ATOM 653 C C . GLY A 1 82 ? -2.661 2.909 3.340 1.00 97.75 82 GLY A C 1
ATOM 654 O O . GLY A 1 82 ? -2.270 2.512 2.247 1.00 97.75 82 GLY A O 1
ATOM 655 N N . LEU A 1 83 ? -2.698 4.212 3.624 1.00 97.69 83 LEU A N 1
ATOM 656 C CA . LEU A 1 83 ? -2.248 5.240 2.679 1.00 97.69 83 LEU A CA 1
ATOM 657 C C . LEU A 1 83 ? -0.732 5.199 2.453 1.00 97.69 83 LEU A C 1
ATOM 659 O O . LEU A 1 83 ? -0.282 5.330 1.314 1.00 97.69 83 LEU A O 1
ATOM 663 N N . ARG A 1 84 ? 0.059 4.995 3.514 1.00 96.62 84 ARG A N 1
ATOM 664 C CA . ARG A 1 84 ? 1.517 4.826 3.406 1.00 96.62 84 ARG A CA 1
ATOM 665 C C . ARG A 1 84 ? 1.866 3.629 2.527 1.00 96.62 84 ARG A C 1
ATOM 667 O O . ARG A 1 84 ? 2.658 3.769 1.601 1.00 96.62 84 ARG A O 1
ATOM 674 N N . GLU A 1 85 ? 1.213 2.502 2.775 1.00 96.25 85 GLU A N 1
ATOM 675 C CA . GLU A 1 85 ? 1.346 1.273 1.999 1.00 96.25 85 GLU A CA 1
ATOM 676 C C . GLU A 1 85 ? 1.128 1.517 0.497 1.00 96.25 85 GLU A C 1
ATOM 678 O O . GLU A 1 85 ? 1.926 1.086 -0.339 1.00 96.25 85 GLU A O 1
ATOM 683 N N . LEU A 1 86 ? 0.073 2.258 0.143 1.00 96.38 86 LEU A N 1
ATOM 684 C CA . LEU A 1 86 ? -0.194 2.637 -1.243 1.00 96.38 86 LEU A CA 1
ATOM 685 C C . LEU A 1 86 ? 0.938 3.497 -1.813 1.00 96.38 86 LEU A C 1
ATOM 687 O O . LEU A 1 86 ? 1.451 3.190 -2.886 1.00 96.38 86 LEU A O 1
ATOM 691 N N . ILE A 1 87 ? 1.350 4.551 -1.103 1.00 95.50 87 ILE A N 1
ATOM 692 C CA . ILE A 1 87 ? 2.412 5.468 -1.548 1.00 95.50 87 ILE A CA 1
ATOM 693 C C . ILE A 1 87 ? 3.715 4.711 -1.830 1.00 95.50 87 ILE A C 1
ATOM 695 O O . ILE A 1 87 ? 4.330 4.925 -2.876 1.00 95.50 87 ILE A O 1
ATOM 699 N N . GLU A 1 88 ? 4.118 3.820 -0.926 1.00 94.31 88 GLU A N 1
ATOM 700 C CA . GLU A 1 88 ? 5.345 3.032 -1.049 1.00 94.31 88 GLU A CA 1
ATOM 701 C C . GLU A 1 88 ? 5.284 2.082 -2.252 1.00 94.31 88 GLU A C 1
ATOM 703 O O . GLU A 1 88 ? 6.201 2.068 -3.076 1.00 94.31 88 GLU A O 1
ATOM 708 N N . ASN A 1 89 ? 4.175 1.359 -2.440 1.00 95.00 89 ASN A N 1
ATOM 709 C CA . ASN A 1 89 ? 4.029 0.464 -3.594 1.00 95.00 89 ASN A CA 1
ATOM 710 C C . ASN A 1 89 ? 3.951 1.227 -4.918 1.00 95.00 89 ASN A C 1
ATOM 712 O O . ASN A 1 89 ? 4.542 0.795 -5.907 1.00 95.00 89 ASN A O 1
ATOM 716 N N . PHE A 1 90 ? 3.265 2.374 -4.956 1.00 94.81 90 PHE A N 1
ATOM 717 C CA . PHE A 1 90 ? 3.233 3.217 -6.151 1.00 94.81 90 PHE A CA 1
ATOM 718 C C . PHE A 1 90 ? 4.613 3.785 -6.487 1.00 94.81 90 PHE A C 1
ATOM 720 O O . PHE A 1 90 ? 4.934 3.933 -7.665 1.00 94.81 90 PHE A O 1
ATOM 727 N N . HIS A 1 91 ? 5.453 4.062 -5.488 1.00 93.25 91 HIS A N 1
ATOM 728 C CA . HIS A 1 91 ? 6.837 4.465 -5.718 1.00 93.25 91 HIS A CA 1
ATOM 729 C C . HIS A 1 91 ? 7.622 3.369 -6.450 1.00 93.25 91 HIS A C 1
ATOM 731 O O . HIS A 1 91 ? 8.196 3.635 -7.506 1.00 93.25 91 HIS A O 1
ATOM 737 N N . VAL A 1 92 ? 7.561 2.129 -5.949 1.00 94.25 92 VAL A N 1
ATOM 738 C CA . VAL A 1 92 ? 8.235 0.969 -6.561 1.00 94.25 92 VAL A CA 1
ATOM 739 C C . VAL A 1 92 ? 7.681 0.671 -7.957 1.00 94.25 92 VAL A C 1
ATOM 741 O O . VAL A 1 92 ? 8.444 0.412 -8.88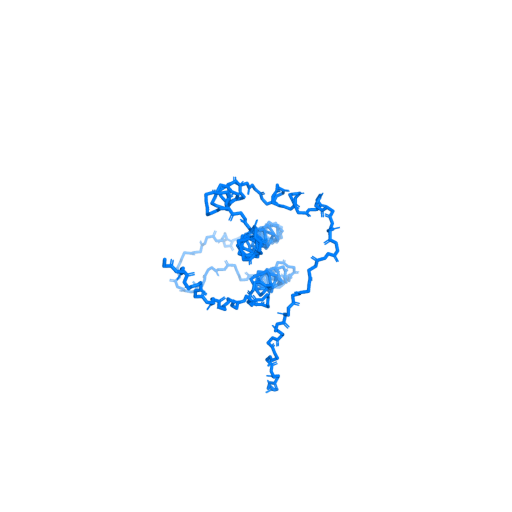7 1.00 94.25 92 VAL A O 1
ATOM 744 N N . PHE A 1 93 ? 6.361 0.745 -8.133 1.00 95.44 93 PHE A N 1
ATOM 745 C CA . PHE A 1 93 ? 5.715 0.595 -9.438 1.00 95.44 93 PHE A CA 1
ATOM 746 C C . PHE A 1 93 ? 6.251 1.608 -10.457 1.00 95.44 93 PHE A C 1
ATOM 748 O O . PHE A 1 93 ? 6.614 1.231 -11.571 1.00 95.44 93 PHE A O 1
ATOM 755 N N . LEU A 1 94 ? 6.334 2.888 -10.079 1.00 93.62 94 LEU A N 1
ATOM 756 C CA . LEU A 1 94 ? 6.826 3.937 -10.971 1.00 93.62 94 LEU A CA 1
ATOM 757 C C . LEU A 1 94 ? 8.304 3.770 -11.314 1.00 93.62 94 LEU A C 1
ATOM 759 O O . LEU A 1 94 ? 8.683 4.089 -12.438 1.00 93.62 94 LEU A O 1
ATOM 763 N N . ASP A 1 95 ? 9.114 3.255 -10.391 1.00 92.94 95 ASP A N 1
ATOM 764 C CA . ASP A 1 95 ? 10.512 2.920 -10.666 1.00 92.94 95 ASP A CA 1
ATOM 765 C C . ASP A 1 95 ? 10.616 1.817 -11.715 1.00 92.94 95 ASP A C 1
ATOM 767 O O . ASP A 1 95 ? 11.266 2.005 -12.739 1.00 92.94 95 ASP A O 1
ATOM 771 N N . ARG A 1 96 ? 9.871 0.719 -11.559 1.00 93.44 96 ARG A N 1
ATOM 772 C CA . ARG A 1 96 ? 9.871 -0.364 -12.558 1.00 93.44 96 ARG A CA 1
ATOM 773 C C . ARG A 1 96 ? 9.314 0.069 -13.909 1.00 93.44 96 ARG A C 1
ATOM 775 O O . ARG A 1 96 ? 9.838 -0.317 -14.954 1.00 93.44 96 ARG A O 1
ATOM 782 N N . LEU A 1 97 ? 8.287 0.914 -13.907 1.00 92.88 97 LEU A N 1
ATOM 783 C CA . LEU A 1 97 ? 7.764 1.511 -15.131 1.00 92.88 97 LEU A CA 1
ATOM 784 C C . LEU A 1 97 ? 8.800 2.430 -15.796 1.00 92.88 97 LEU A C 1
ATOM 786 O O . LEU A 1 97 ? 8.905 2.461 -17.025 1.00 92.88 97 LEU A O 1
ATOM 790 N N . HIS A 1 98 ? 9.574 3.173 -15.003 1.00 91.06 98 HIS A N 1
ATOM 791 C CA . HIS A 1 98 ? 10.661 4.010 -15.496 1.00 91.06 98 HIS A CA 1
ATOM 792 C C . HIS A 1 98 ? 11.775 3.171 -16.126 1.00 91.06 98 HIS A C 1
ATOM 794 O O . HIS A 1 98 ? 12.215 3.502 -17.228 1.00 91.06 98 HIS A O 1
ATOM 800 N N . ASP A 1 99 ? 12.165 2.065 -15.494 1.00 89.62 99 ASP A N 1
ATOM 801 C CA . ASP A 1 99 ? 13.153 1.119 -16.025 1.00 89.62 99 ASP A CA 1
ATOM 802 C C . ASP A 1 99 ? 12.728 0.600 -17.403 1.00 89.62 99 ASP A C 1
ATOM 804 O O . ASP A 1 99 ? 13.500 0.652 -18.363 1.00 89.62 99 ASP A O 1
ATOM 808 N N . GLY A 1 100 ? 11.461 0.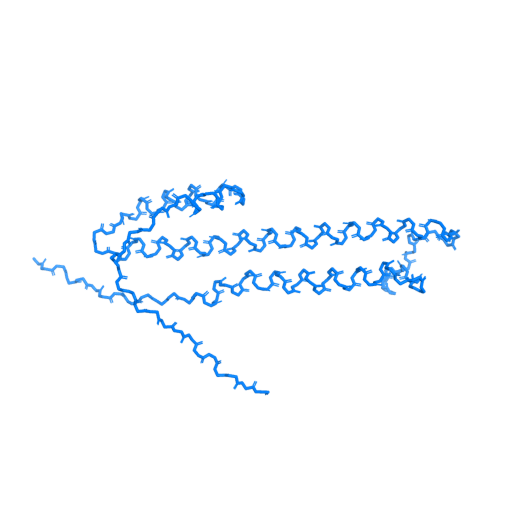186 -17.532 1.00 88.75 100 GLY A N 1
ATOM 809 C CA . GLY A 1 100 ? 10.883 -0.221 -18.813 1.00 88.75 100 GLY A CA 1
ATOM 810 C C . GLY A 1 100 ? 10.951 0.894 -19.862 1.00 88.75 100 GLY A C 1
ATOM 811 O O . GLY A 1 100 ? 11.377 0.667 -20.994 1.00 88.75 100 GLY A O 1
ATOM 812 N N . CYS A 1 101 ? 10.615 2.133 -19.487 1.00 87.38 101 CYS A N 1
ATOM 813 C CA . CYS A 1 101 ? 10.735 3.296 -20.374 1.00 87.38 101 CYS A CA 1
ATOM 814 C C . CYS A 1 101 ? 12.179 3.542 -20.847 1.00 87.38 101 CYS A C 1
ATOM 816 O O . CYS A 1 101 ? 12.400 3.840 -22.024 1.00 87.38 101 CYS A O 1
ATOM 818 N N . LEU A 1 102 ? 13.163 3.441 -19.949 1.00 86.75 102 LEU A N 1
ATOM 819 C CA . LEU A 1 102 ? 14.578 3.611 -20.287 1.00 86.75 102 LEU A CA 1
ATOM 820 C C . LEU A 1 102 ? 15.054 2.524 -21.248 1.00 86.75 102 LEU A C 1
ATOM 822 O O . LEU A 1 102 ? 15.726 2.823 -22.235 1.00 86.75 102 LEU A O 1
ATOM 826 N N . LEU A 1 103 ? 14.639 1.283 -21.011 1.00 84.75 103 LEU A N 1
ATOM 827 C CA . LEU A 1 103 ? 14.940 0.157 -21.883 1.00 84.75 103 LEU A CA 1
ATOM 828 C C . LEU A 1 103 ? 14.395 0.377 -23.304 1.00 84.75 103 LEU A C 1
ATOM 830 O O . LEU A 1 103 ? 15.111 0.176 -24.289 1.00 84.75 103 LEU A O 1
ATOM 834 N N . PHE A 1 104 ? 13.165 0.884 -23.432 1.00 82.81 104 PHE A N 1
ATOM 835 C CA . PHE A 1 104 ? 12.611 1.276 -24.732 1.00 82.81 104 PHE A CA 1
ATOM 836 C C . PHE A 1 104 ? 13.395 2.419 -25.393 1.00 82.81 104 PHE A C 1
ATOM 838 O O . PHE A 1 104 ? 13.527 2.457 -26.617 1.00 82.81 104 PHE A O 1
ATOM 845 N N . LYS A 1 105 ? 13.940 3.351 -24.604 1.00 82.50 105 LYS A N 1
ATOM 846 C CA . LYS A 1 105 ? 14.744 4.468 -25.120 1.00 82.50 105 LYS A CA 1
ATOM 847 C C . LYS A 1 105 ? 16.083 4.001 -25.703 1.00 82.50 105 LYS A C 1
ATOM 849 O O . LYS A 1 105 ? 16.485 4.511 -26.745 1.00 82.50 105 LYS A O 1
ATOM 854 N N . VAL A 1 106 ? 16.748 3.040 -25.058 1.00 81.12 106 VAL A N 1
ATOM 855 C CA . VAL A 1 106 ? 18.032 2.469 -25.519 1.00 81.12 106 VAL A CA 1
ATOM 856 C C . VAL A 1 106 ? 17.851 1.615 -26.771 1.00 81.12 106 VAL A C 1
ATOM 858 O O . VAL A 1 106 ? 18.692 1.624 -27.663 1.00 81.12 106 VAL A O 1
ATOM 861 N N . THR A 1 107 ? 16.752 0.863 -26.844 1.00 76.56 107 THR A N 1
ATOM 862 C CA . THR A 1 107 ? 16.525 -0.120 -27.917 1.00 76.56 107 THR A CA 1
ATOM 863 C C . THR A 1 107 ? 16.034 0.492 -29.231 1.00 76.56 107 THR A C 1
ATOM 865 O O . THR A 1 107 ? 16.079 -0.176 -30.266 1.00 76.56 107 THR A O 1
ATOM 868 N N . LYS A 1 108 ? 15.599 1.760 -29.240 1.00 76.31 108 LYS A N 1
ATOM 869 C CA . LYS A 1 108 ? 15.264 2.472 -30.483 1.00 76.31 108 LYS A CA 1
ATOM 870 C C . LYS A 1 108 ? 16.503 2.667 -31.366 1.00 76.31 108 LYS A C 1
ATOM 872 O O . LYS A 1 108 ? 17.601 2.927 -30.885 1.00 76.31 108 LYS A O 1
ATOM 877 N N . VAL A 1 109 ? 16.323 2.582 -32.687 1.00 54.88 109 VAL A N 1
ATOM 878 C CA . VAL A 1 109 ? 17.381 2.901 -33.663 1.00 54.88 109 VAL A CA 1
ATOM 879 C C . VAL A 1 109 ? 17.752 4.382 -33.520 1.00 54.88 109 VAL A C 1
ATOM 881 O O . VAL A 1 109 ? 16.881 5.240 -33.633 1.00 54.88 109 VAL A O 1
ATOM 884 N N . GLY A 1 110 ? 19.028 4.669 -33.238 1.00 65.31 110 GLY A N 1
ATOM 885 C CA . GLY A 1 110 ? 19.487 6.011 -32.846 1.00 65.31 110 GLY A CA 1
ATOM 886 C C . GLY A 1 110 ? 19.212 6.361 -31.376 1.00 65.31 110 GLY A C 1
ATOM 887 O O . GLY A 1 110 ? 19.178 7.537 -31.029 1.00 65.31 110 GLY A O 1
ATOM 888 N N . GLY A 1 111 ? 18.957 5.352 -30.537 1.00 68.06 111 GLY A N 1
ATOM 889 C CA . GLY A 1 111 ? 18.682 5.492 -29.111 1.00 68.06 111 GLY A CA 1
ATOM 890 C C . GLY A 1 111 ? 19.820 6.147 -28.331 1.00 68.06 111 GLY A C 1
ATOM 891 O O . GLY A 1 111 ? 20.964 6.210 -28.781 1.00 68.06 111 GLY A O 1
ATOM 892 N N . SER A 1 112 ? 19.470 6.645 -27.146 1.00 76.88 112 SER A N 1
ATOM 893 C CA . SER A 1 112 ? 20.398 7.322 -26.237 1.00 76.88 112 SER A CA 1
ATOM 894 C C . SER A 1 112 ? 21.602 6.456 -25.872 1.00 76.88 112 SER A C 1
ATOM 896 O O . SER A 1 112 ? 21.487 5.234 -25.750 1.00 76.88 112 SER A O 1
ATOM 898 N N . SER A 1 113 ? 22.743 7.104 -25.631 1.00 80.06 113 SER A N 1
ATOM 899 C CA . SER A 1 113 ? 23.929 6.423 -25.108 1.00 80.06 113 SER A CA 1
ATOM 900 C C . SER A 1 113 ? 23.661 5.840 -23.707 1.00 80.06 113 SER A C 1
ATOM 902 O O . SER A 1 113 ? 22.794 6.344 -22.981 1.00 80.06 113 SER A O 1
ATOM 904 N N . PRO A 1 114 ? 24.403 4.801 -23.279 1.00 79.06 114 PRO A N 1
ATOM 905 C CA . PRO A 1 114 ? 24.289 4.264 -21.922 1.00 79.06 114 PRO A CA 1
ATOM 906 C C . PRO A 1 114 ? 24.432 5.336 -20.830 1.00 79.06 114 PRO A C 1
ATOM 908 O O . PRO A 1 114 ? 23.701 5.304 -19.844 1.00 79.06 114 PRO A O 1
ATOM 911 N N . GLN A 1 115 ? 25.306 6.326 -21.036 1.00 82.75 115 GLN A N 1
ATOM 912 C CA . GLN A 1 115 ? 25.539 7.429 -20.101 1.00 82.75 115 GLN A CA 1
ATOM 913 C C . GLN A 1 115 ? 24.320 8.354 -19.977 1.00 82.75 115 GLN A C 1
ATOM 915 O O . GLN A 1 115 ? 23.939 8.736 -18.873 1.00 82.75 115 GLN A O 1
ATOM 920 N N . GLU A 1 116 ? 23.664 8.684 -21.093 1.00 82.44 116 GLU A N 1
ATOM 921 C CA . GLU A 1 116 ? 22.433 9.488 -21.083 1.00 82.44 116 GLU A CA 1
ATOM 922 C C . GLU A 1 116 ? 21.281 8.773 -20.370 1.00 82.44 116 GLU A C 1
ATOM 924 O O . GLU A 1 116 ? 20.440 9.404 -19.728 1.00 82.44 116 GLU A O 1
ATOM 929 N N . VAL A 1 117 ? 21.221 7.449 -20.508 1.00 82.31 117 VAL A N 1
ATOM 930 C CA . VAL A 1 117 ? 20.193 6.610 -19.886 1.00 82.31 117 VAL A CA 1
ATOM 931 C C . VAL A 1 117 ? 20.439 6.477 -18.391 1.00 82.31 117 VAL A C 1
ATOM 933 O O . VAL A 1 117 ? 19.494 6.622 -17.616 1.00 82.31 117 VAL A O 1
ATOM 936 N N . GLN A 1 118 ? 21.695 6.291 -17.984 1.00 82.56 118 GLN A N 1
ATOM 937 C CA . GLN A 1 118 ? 22.087 6.280 -16.580 1.00 82.56 118 GLN A CA 1
ATOM 938 C C . GLN A 1 118 ? 21.765 7.617 -15.900 1.00 82.56 118 GLN A C 1
ATOM 940 O O . GLN A 1 118 ? 21.076 7.627 -14.883 1.00 82.56 118 GLN A O 1
ATOM 945 N N . ALA A 1 119 ? 22.159 8.744 -16.502 1.00 83.38 119 ALA A N 1
ATOM 946 C CA . ALA A 1 119 ? 21.873 10.072 -15.958 1.00 83.38 119 ALA A CA 1
ATOM 947 C C . ALA A 1 119 ? 20.360 10.346 -15.836 1.00 83.38 119 ALA A C 1
ATOM 949 O O . ALA A 1 119 ? 19.898 10.963 -14.873 1.00 83.38 119 ALA A O 1
ATOM 950 N N . ALA A 1 120 ? 19.561 9.868 -16.799 1.00 81.75 120 ALA A N 1
ATOM 951 C CA . ALA A 1 120 ? 18.104 9.953 -16.729 1.00 81.75 120 ALA A CA 1
ATOM 952 C C . ALA A 1 120 ? 17.516 9.076 -15.607 1.00 81.75 120 ALA A C 1
ATOM 954 O O . ALA A 1 120 ? 16.565 9.501 -14.951 1.00 81.75 120 ALA A O 1
ATOM 955 N N . GLY A 1 121 ? 18.086 7.888 -15.381 1.00 83.31 121 GLY A N 1
ATOM 956 C CA . GLY A 1 121 ? 17.751 7.000 -14.265 1.00 83.31 121 GLY A CA 1
ATOM 957 C C . GLY A 1 121 ? 18.013 7.650 -12.913 1.00 83.31 121 GLY A C 1
ATOM 958 O O . GLY A 1 121 ? 17.087 7.812 -12.121 1.00 83.31 121 GLY A O 1
ATOM 959 N N . GLU A 1 122 ? 19.243 8.106 -12.682 1.00 84.75 122 GLU A N 1
ATOM 960 C CA . GLU A 1 122 ? 19.652 8.757 -11.432 1.00 84.75 122 GLU A CA 1
ATOM 961 C C . GLU A 1 122 ? 18.734 9.938 -11.095 1.00 84.75 122 GLU A C 1
ATOM 963 O O . GLU A 1 122 ? 18.176 10.007 -10.000 1.00 84.75 122 GLU A O 1
ATOM 968 N N . LYS A 1 123 ? 18.453 10.815 -12.068 1.00 84.44 123 LYS A N 1
ATOM 969 C CA . LYS A 1 123 ? 17.546 11.954 -11.864 1.00 84.44 123 LYS A CA 1
ATOM 970 C C . LYS A 1 123 ? 16.131 11.537 -11.441 1.00 84.44 123 LYS A C 1
ATOM 972 O O . LYS A 1 123 ? 15.460 12.303 -10.751 1.00 84.44 123 LYS A O 1
ATOM 977 N N . PHE A 1 124 ? 15.655 10.370 -11.870 1.00 86.19 124 PHE A N 1
ATOM 978 C CA . PHE A 1 124 ? 14.313 9.893 -11.548 1.00 86.19 124 PHE A CA 1
ATOM 979 C C . PHE A 1 124 ? 14.234 9.214 -10.175 1.00 86.19 124 PHE A C 1
ATOM 981 O O . PHE A 1 124 ? 13.274 9.455 -9.444 1.00 86.19 124 PHE A O 1
ATOM 988 N N . TYR A 1 125 ? 15.221 8.403 -9.786 1.00 85.56 125 TYR A N 1
ATOM 989 C CA . TYR A 1 125 ? 15.144 7.661 -8.520 1.00 85.56 125 TYR A CA 1
ATOM 990 C C . TYR A 1 125 ? 15.196 8.570 -7.289 1.00 85.56 125 TYR A C 1
ATOM 992 O O . TYR A 1 125 ? 14.518 8.293 -6.303 1.00 85.56 125 TYR A O 1
ATOM 1000 N N . TYR A 1 126 ? 15.931 9.683 -7.358 1.00 84.31 126 TYR A N 1
ATOM 1001 C CA . TYR A 1 126 ? 16.100 10.594 -6.219 1.00 84.31 126 TYR A CA 1
ATOM 1002 C C . TYR A 1 126 ? 14.954 11.595 -6.021 1.00 84.31 126 TYR A C 1
ATOM 1004 O O . TYR A 1 126 ? 15.017 12.423 -5.112 1.00 84.31 126 TYR A O 1
ATOM 1012 N N . VAL A 1 127 ? 13.897 11.551 -6.840 1.00 86.56 127 VAL A N 1
ATOM 1013 C CA . VAL A 1 127 ? 12.758 12.465 -6.691 1.00 86.56 127 VAL A CA 1
ATOM 1014 C C . VAL A 1 127 ? 11.563 11.803 -5.999 1.00 86.56 127 VAL A C 1
ATOM 1016 O O . VAL A 1 127 ? 11.257 10.631 -6.199 1.00 86.56 127 VAL A O 1
ATOM 1019 N N . GLY A 1 128 ? 10.841 12.572 -5.180 1.00 82.94 128 GLY A N 1
ATOM 1020 C CA . GLY A 1 128 ? 9.638 12.088 -4.496 1.00 82.94 128 GLY A CA 1
ATOM 1021 C C . GLY A 1 128 ? 8.491 11.734 -5.455 1.00 82.94 128 GLY A C 1
ATOM 1022 O O . GLY A 1 128 ? 8.453 12.186 -6.603 1.00 82.94 128 GLY A O 1
ATOM 1023 N N . LEU A 1 129 ? 7.504 10.974 -4.961 1.00 81.88 129 LEU A N 1
ATOM 1024 C CA . LEU A 1 129 ? 6.365 10.467 -5.746 1.00 81.88 129 LEU A CA 1
ATOM 1025 C C . LEU A 1 129 ? 5.667 11.559 -6.577 1.00 81.88 129 LEU A C 1
ATOM 1027 O O . LEU A 1 129 ? 5.453 11.394 -7.777 1.00 81.88 129 LEU A O 1
ATOM 1031 N N . SER A 1 130 ? 5.376 12.714 -5.975 1.00 81.38 130 SER A N 1
ATOM 1032 C CA . SER A 1 130 ? 4.705 13.825 -6.664 1.00 81.38 130 SER A CA 1
ATOM 1033 C C . SER A 1 130 ? 5.509 14.362 -7.853 1.00 81.38 130 SER A C 1
ATOM 1035 O O . SER A 1 130 ? 4.937 14.759 -8.866 1.00 81.38 130 SER A O 1
ATOM 1037 N N . ALA A 1 131 ? 6.841 14.375 -7.754 1.00 83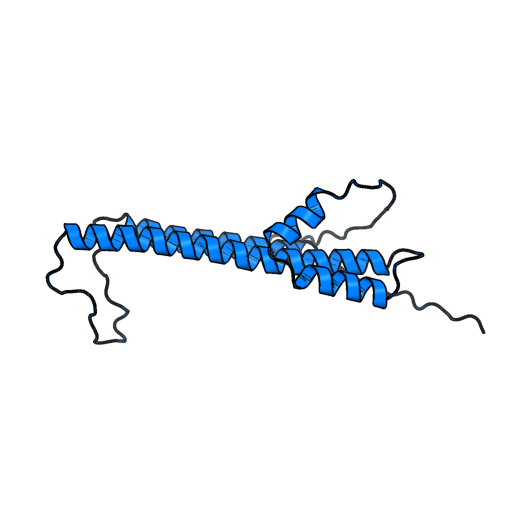.56 131 ALA A N 1
ATOM 1038 C CA . ALA A 1 131 ? 7.711 14.782 -8.851 1.00 83.56 131 ALA A CA 1
ATOM 1039 C C . ALA A 1 131 ? 7.782 13.704 -9.946 1.00 83.56 131 ALA A C 1
ATOM 1041 O O . ALA A 1 131 ? 7.693 14.050 -11.127 1.00 83.56 131 ALA A O 1
ATOM 1042 N N . LYS A 1 132 ? 7.839 12.416 -9.569 1.00 83.44 132 LYS A N 1
ATOM 1043 C CA . LYS A 1 132 ? 7.748 11.284 -10.510 1.00 83.44 132 LYS A CA 1
ATOM 1044 C C . LYS A 1 132 ? 6.465 11.362 -11.344 1.00 83.44 132 LYS A C 1
ATOM 1046 O O . LYS A 1 132 ? 6.542 11.336 -12.571 1.00 83.44 132 LYS A O 1
ATOM 1051 N N . LEU A 1 133 ? 5.311 11.573 -10.705 1.00 80.19 133 LEU A N 1
ATOM 1052 C CA . LEU A 1 133 ? 4.016 11.712 -11.387 1.00 80.19 133 LEU A CA 1
ATOM 1053 C C . LEU A 1 133 ? 3.992 12.904 -12.357 1.00 80.19 133 LEU A C 1
ATOM 1055 O O . LEU A 1 133 ? 3.635 12.751 -13.526 1.00 80.19 133 LEU A O 1
ATOM 1059 N N . ARG A 1 134 ? 4.445 14.086 -11.915 1.00 79.56 134 ARG A N 1
ATOM 1060 C CA . ARG A 1 134 ? 4.493 15.290 -12.767 1.00 79.56 134 ARG A CA 1
ATOM 1061 C C . ARG A 1 134 ? 5.380 15.116 -13.997 1.00 79.56 134 ARG A C 1
ATOM 1063 O O . ARG A 1 134 ? 5.015 15.577 -15.074 1.00 79.56 134 ARG A O 1
ATOM 1070 N N . SER A 1 135 ? 6.511 14.422 -13.861 1.00 74.81 135 SER A N 1
ATOM 1071 C CA . SER A 1 135 ? 7.428 14.177 -14.984 1.00 74.81 135 SER A CA 1
ATOM 1072 C C . SER A 1 135 ? 6.796 13.381 -16.137 1.00 74.81 135 SER A C 1
ATOM 1074 O O . SER A 1 135 ? 7.293 13.437 -17.261 1.00 74.81 135 SER A O 1
ATOM 1076 N N . ARG A 1 136 ? 5.695 12.661 -15.875 1.00 66.19 136 ARG A N 1
ATOM 1077 C CA . ARG A 1 136 ? 4.992 11.821 -16.856 1.00 66.19 136 ARG A CA 1
ATOM 1078 C C . ARG A 1 136 ? 3.693 12.430 -17.379 1.00 66.19 136 ARG A C 1
ATOM 1080 O O . ARG A 1 136 ? 3.345 12.178 -18.525 1.00 66.19 136 ARG A O 1
ATOM 1087 N N . ILE A 1 137 ? 3.013 13.269 -16.596 1.00 58.09 137 ILE A N 1
ATOM 1088 C CA . ILE A 1 137 ? 1.770 13.942 -17.025 1.00 58.09 137 ILE A CA 1
ATOM 1089 C C . ILE A 1 137 ? 2.044 15.018 -18.098 1.00 58.09 137 ILE A C 1
ATOM 1091 O O . ILE A 1 137 ? 1.185 15.295 -18.930 1.00 58.09 137 ILE A O 1
ATOM 1095 N N . SER A 1 138 ? 3.257 15.582 -18.150 1.00 50.47 138 SER A N 1
ATOM 1096 C CA . SER A 1 138 ? 3.600 16.673 -19.079 1.00 50.47 138 SER A CA 1
ATOM 1097 C C . SER A 1 138 ? 4.175 16.240 -20.441 1.00 50.47 138 SER A C 1
ATOM 1099 O O . SER A 1 138 ? 4.450 17.103 -21.277 1.00 50.47 138 SER A O 1
ATOM 1101 N N . SER A 1 139 ? 4.383 14.943 -20.714 1.00 46.03 139 SER A N 1
ATOM 1102 C CA . SER A 1 139 ? 4.965 14.504 -21.996 1.00 46.03 139 SER A CA 1
ATOM 1103 C C . SER A 1 139 ? 3.890 14.259 -23.064 1.00 46.03 139 SER A C 1
ATOM 1105 O O . SER A 1 139 ? 3.230 13.222 -23.061 1.00 46.03 139 SER A O 1
ATOM 1107 N N . LYS A 1 140 ? 3.738 15.198 -24.007 1.00 42.69 140 LYS A N 1
ATOM 1108 C CA . LYS A 1 140 ? 2.927 15.031 -25.228 1.00 42.69 140 LYS A CA 1
ATOM 1109 C C . LYS A 1 140 ? 3.455 13.858 -26.075 1.00 42.69 140 LYS A C 1
ATOM 1111 O O . LYS A 1 140 ? 4.648 13.782 -26.360 1.00 42.69 140 LYS A O 1
ATOM 1116 N N . SER A 1 141 ? 2.565 12.955 -26.483 1.00 40.62 141 SER A N 1
ATOM 1117 C CA . SER A 1 141 ? 2.858 11.750 -27.274 1.00 40.62 141 SER A CA 1
ATOM 1118 C C . SER A 1 141 ? 3.190 12.055 -28.744 1.00 40.62 141 SER A C 1
ATOM 1120 O O . SER A 1 141 ? 2.481 12.827 -29.386 1.00 40.62 141 SER A O 1
ATOM 1122 N N . ASN A 1 142 ? 4.214 11.394 -29.300 1.00 38.69 142 ASN A N 1
ATOM 1123 C CA . ASN A 1 142 ? 4.581 11.426 -30.726 1.00 38.69 142 ASN A CA 1
ATOM 1124 C C . ASN A 1 142 ? 4.170 10.089 -31.407 1.00 38.69 142 ASN A C 1
ATOM 1126 O O . ASN A 1 142 ? 4.593 9.034 -30.928 1.00 38.69 142 ASN A O 1
ATOM 1130 N N . PRO A 1 143 ? 3.360 10.084 -32.488 1.00 39.50 143 PRO A N 1
ATOM 1131 C CA . PRO A 1 143 ? 2.566 8.916 -32.909 1.00 39.50 143 PRO A CA 1
ATOM 1132 C C . PRO A 1 143 ? 3.260 7.891 -33.835 1.00 39.50 143 PRO A C 1
ATOM 1134 O O . PRO A 1 143 ? 2.589 7.219 -34.611 1.00 39.50 143 PRO A O 1
ATOM 1137 N N . ARG A 1 144 ? 4.587 7.720 -33.803 1.00 34.50 144 ARG A N 1
ATOM 1138 C CA . ARG A 1 144 ? 5.274 6.780 -34.721 1.00 34.50 144 ARG A CA 1
ATOM 1139 C C . ARG A 1 144 ? 6.132 5.756 -33.993 1.00 34.50 144 ARG A C 1
ATOM 1141 O O . ARG A 1 144 ? 7.348 5.909 -33.912 1.00 34.50 144 ARG A O 1
ATOM 1148 N N . THR A 1 145 ? 5.534 4.694 -33.456 1.00 37.88 145 THR A N 1
ATOM 1149 C CA . THR A 1 145 ? 6.272 3.453 -33.151 1.00 37.88 145 THR A CA 1
ATOM 1150 C C . THR A 1 145 ? 5.314 2.261 -33.146 1.00 37.88 145 THR A C 1
ATOM 1152 O O . THR A 1 145 ? 4.429 2.187 -32.302 1.00 37.88 145 THR A O 1
ATOM 1155 N N . SER A 1 146 ? 5.496 1.324 -34.073 1.00 31.75 146 SER A N 1
ATOM 1156 C CA . SER A 1 146 ? 4.885 -0.006 -34.022 1.00 31.75 146 SER A CA 1
ATOM 1157 C C . SER A 1 146 ? 5.723 -0.881 -33.085 1.00 31.75 146 SER A C 1
ATOM 1159 O O . SER A 1 146 ? 6.873 -1.197 -33.384 1.00 31.75 146 SER A O 1
ATOM 1161 N N . ILE A 1 147 ? 5.160 -1.221 -31.925 1.00 44.03 147 ILE A N 1
ATOM 1162 C CA . ILE A 1 147 ? 5.742 -2.124 -30.924 1.00 44.03 147 ILE A CA 1
ATOM 1163 C C . ILE A 1 147 ? 4.801 -3.322 -30.814 1.00 44.03 147 ILE A C 1
ATOM 1165 O O . ILE A 1 147 ? 3.591 -3.146 -30.677 1.00 44.03 147 ILE A O 1
ATOM 1169 N N . ILE A 1 148 ? 5.350 -4.531 -30.903 1.00 39.91 148 ILE A N 1
ATOM 1170 C CA . ILE A 1 148 ? 4.592 -5.768 -30.707 1.00 39.91 148 ILE A CA 1
ATOM 1171 C C . ILE A 1 148 ? 4.598 -6.062 -29.207 1.00 39.91 148 ILE A C 1
ATOM 1173 O O . ILE A 1 148 ? 5.636 -6.397 -28.642 1.00 39.91 148 ILE A O 1
ATOM 1177 N N . PHE A 1 149 ? 3.442 -5.893 -28.568 1.00 39.72 149 PHE A N 1
ATOM 1178 C CA . PHE A 1 149 ? 3.206 -6.283 -27.182 1.00 39.72 149 PHE A CA 1
ATOM 1179 C C . PHE A 1 149 ? 2.788 -7.752 -27.149 1.00 39.72 149 PHE A C 1
ATOM 1181 O O . PHE A 1 149 ? 1.842 -8.137 -27.837 1.00 39.72 149 PHE A O 1
ATOM 1188 N N . PHE A 1 150 ? 3.459 -8.567 -26.340 1.00 40.66 150 PHE A N 1
ATOM 1189 C CA . PHE A 1 150 ? 2.960 -9.897 -26.011 1.00 40.66 150 PHE A CA 1
ATOM 1190 C C . PHE A 1 150 ? 2.128 -9.789 -24.740 1.00 40.66 150 PHE A C 1
ATOM 1192 O O . PHE A 1 150 ? 2.642 -9.461 -23.677 1.00 40.66 150 PHE A O 1
ATOM 1199 N N . ARG A 1 151 ? 0.823 -10.034 -24.871 1.00 35.97 151 ARG A N 1
ATOM 1200 C CA . ARG A 1 151 ? -0.071 -10.219 -23.731 1.00 35.97 151 ARG A CA 1
ATOM 1201 C C . ARG A 1 151 ? 0.169 -11.632 -23.211 1.00 35.97 151 ARG A C 1
ATOM 1203 O O . ARG A 1 151 ? -0.030 -12.587 -23.963 1.00 35.97 151 ARG A O 1
ATOM 1210 N N . SER A 1 152 ? 0.607 -11.778 -21.966 1.00 39.81 152 SER A N 1
ATOM 1211 C CA . SER A 1 152 ? 0.683 -13.093 -21.338 1.00 39.81 152 SER A CA 1
ATOM 1212 C C . SER A 1 152 ? -0.744 -13.537 -21.023 1.00 39.81 152 SER A C 1
ATOM 1214 O O . SER A 1 152 ? -1.348 -13.115 -20.040 1.00 39.81 152 SER A O 1
ATOM 1216 N N . THR A 1 153 ? -1.348 -14.356 -21.887 1.00 41.56 153 THR A N 1
ATOM 1217 C CA . THR A 1 153 ? -2.578 -15.074 -21.537 1.00 41.56 153 THR A CA 1
ATOM 1218 C C . THR A 1 153 ? -2.241 -16.083 -20.447 1.00 41.56 153 THR A C 1
ATOM 1220 O O . THR A 1 153 ? -1.960 -17.246 -20.734 1.00 41.56 153 THR A O 1
ATOM 1223 N N . ARG A 1 154 ? -2.287 -15.658 -19.179 1.00 43.03 154 ARG A N 1
ATOM 1224 C CA . ARG A 1 154 ? -2.534 -16.599 -18.088 1.00 43.03 154 ARG A CA 1
ATOM 1225 C C . ARG A 1 154 ? -3.963 -17.098 -18.267 1.00 43.03 154 ARG A C 1
ATOM 1227 O O . ARG A 1 154 ? -4.922 -16.425 -17.902 1.00 43.03 154 ARG A O 1
ATOM 1234 N N . LEU A 1 155 ? -4.076 -18.247 -18.930 1.00 40.22 155 LEU A N 1
ATOM 1235 C CA . LEU A 1 155 ? -5.265 -19.086 -18.927 1.00 40.22 155 LEU A CA 1
ATOM 1236 C C . LEU A 1 155 ? -5.738 -19.220 -17.481 1.00 40.22 155 LEU A C 1
ATOM 1238 O O . LEU A 1 155 ? -4.992 -19.684 -16.618 1.00 40.22 155 LEU A O 1
ATOM 1242 N N . GLY A 1 156 ? -6.964 -18.763 -17.235 1.00 44.06 156 GLY A N 1
ATOM 1243 C CA . GLY A 1 156 ? -7.668 -19.072 -16.008 1.00 44.06 156 GLY A CA 1
ATOM 1244 C C . GLY A 1 156 ? -7.744 -20.583 -15.852 1.00 44.06 156 GLY A C 1
ATOM 1245 O O . GLY A 1 156 ? -8.134 -21.293 -16.779 1.00 44.06 156 GLY A O 1
ATOM 1246 N N . ILE A 1 157 ? -7.370 -21.055 -14.673 1.00 37.75 157 ILE A N 1
ATOM 1247 C CA . ILE A 1 157 ? -7.885 -22.310 -14.153 1.00 37.75 157 ILE A CA 1
ATOM 1248 C C . ILE A 1 157 ? -8.707 -21.906 -12.935 1.00 37.75 157 ILE A C 1
ATOM 1250 O O . ILE A 1 157 ? -8.225 -21.161 -12.078 1.00 37.75 157 ILE A O 1
ATOM 1254 N N . ALA A 1 158 ? -9.977 -22.292 -13.017 1.00 44.81 158 ALA A N 1
ATOM 1255 C CA . ALA A 1 158 ? -11.029 -22.107 -12.032 1.00 44.81 158 ALA A CA 1
ATOM 1256 C C . ALA A 1 158 ? -10.694 -22.755 -10.683 1.00 44.81 158 ALA A C 1
ATOM 1258 O O . ALA A 1 158 ? -9.891 -23.717 -10.674 1.00 44.81 158 ALA A O 1
#